Protein AF-U9TYH0-F1 (afdb_monomer_lite)

pLDDT: mean 70.01, std 21.72, range [24.97, 96.56]

Foldseek 3Di:
DAAEAQAADDDDDPVCCVVVVCVVVCCVVPPLVPPDFWKWFKAQQLDRQWGWFDPAQFGFIWTARPCVDLRRIWGWHWPDDDPNWTWIWTARRVHRFTWDFPDLDAQTTIGTHNDTGTHTHDDPPDQAHWAFFQDPPDGGDHGGGTGTHGDDPDSRRHIDIGTDDD

InterPro domains:
  IPR035992 Ricin B-like lectins [SSF50370] (39-164)

Radius of gyration: 15.06 Å; chains: 1; bounding box: 36×36×32 Å

Structure (mmCIF, N/CA/C/O backbone):
data_AF-U9TYH0-F1
#
_entry.id   AF-U9TYH0-F1
#
loop_
_atom_site.group_PDB
_atom_site.id
_atom_site.type_symbol
_atom_site.label_atom_id
_atom_site.label_alt_id
_atom_site.label_comp_id
_atom_site.label_asym_id
_atom_site.label_entity_id
_atom_site.label_seq_id
_atom_site.pdbx_PDB_ins_code
_atom_site.Cartn_x
_atom_site.Cartn_y
_atom_site.Cartn_z
_atom_site.occupancy
_atom_site.B_iso_or_equiv
_atom_site.auth_seq_id
_atom_site.auth_comp_id
_atom_site.auth_asym_id
_atom_site.auth_atom_id
_atom_site.pdbx_PDB_model_num
ATOM 1 N N . MET A 1 1 ? 2.658 16.986 15.465 1.00 26.69 1 MET A N 1
ATOM 2 C CA . MET A 1 1 ? 2.371 15.554 15.216 1.00 26.69 1 MET A CA 1
ATOM 3 C C . MET A 1 1 ? 2.244 15.378 13.702 1.00 26.69 1 MET A C 1
ATOM 5 O O . MET A 1 1 ? 1.434 16.084 13.116 1.00 26.69 1 MET A O 1
ATOM 9 N N . ARG A 1 2 ? 3.111 14.591 13.047 1.00 29.25 2 ARG A N 1
ATOM 10 C CA . ARG A 1 2 ? 3.172 14.491 11.572 1.00 29.25 2 ARG A CA 1
ATOM 11 C C . ARG A 1 2 ? 2.190 13.407 11.080 1.00 29.25 2 ARG A C 1
ATOM 13 O O . ARG A 1 2 ? 2.160 12.324 11.653 1.00 29.25 2 ARG A O 1
ATOM 20 N N . GLN A 1 3 ? 1.347 13.734 10.097 1.00 30.72 3 GLN A N 1
ATOM 21 C CA . GLN A 1 3 ? 0.357 12.843 9.464 1.00 30.72 3 GLN A CA 1
ATOM 22 C C . GLN A 1 3 ? 0.858 12.448 8.064 1.00 30.72 3 GLN A C 1
ATOM 24 O O . GLN A 1 3 ? 1.488 13.273 7.408 1.00 30.72 3 GLN A O 1
ATOM 29 N N . VAL A 1 4 ? 0.567 11.222 7.613 1.00 34.31 4 VAL A N 1
ATOM 30 C CA . VAL A 1 4 ? 0.768 10.790 6.217 1.00 34.31 4 VAL A CA 1
ATOM 31 C C . VAL A 1 4 ? -0.601 10.692 5.558 1.00 34.31 4 VAL A C 1
ATOM 33 O O . VAL A 1 4 ? -1.524 10.076 6.099 1.00 34.31 4 VAL A O 1
ATOM 36 N N . CYS A 1 5 ? -0.745 11.332 4.404 1.00 39.41 5 CYS A N 1
ATOM 37 C CA . CYS A 1 5 ? -1.976 11.314 3.629 1.00 39.41 5 CYS A CA 1
ATOM 38 C C . CYS A 1 5 ? -1.876 10.194 2.596 1.00 39.41 5 CYS A C 1
ATOM 40 O O . CYS A 1 5 ? -0.911 10.158 1.845 1.00 39.41 5 CYS A O 1
ATOM 42 N N . LEU A 1 6 ? -2.871 9.307 2.532 1.00 41.25 6 LEU A N 1
ATOM 43 C CA . LEU A 1 6 ? -3.063 8.449 1.365 1.00 41.25 6 LEU A CA 1
ATOM 44 C C . LEU A 1 6 ? -4.128 9.116 0.499 1.00 41.25 6 LEU A C 1
ATOM 46 O O . LEU A 1 6 ? -5.320 9.064 0.823 1.00 41.25 6 LEU A O 1
ATOM 50 N N . ARG A 1 7 ? -3.721 9.778 -0.589 1.00 44.31 7 ARG A N 1
ATOM 51 C CA . ARG A 1 7 ? -4.707 10.325 -1.526 1.00 44.31 7 ARG A CA 1
ATOM 52 C C . ARG A 1 7 ? -5.187 9.204 -2.444 1.00 44.31 7 ARG A C 1
ATOM 54 O O . ARG A 1 7 ? -4.489 8.791 -3.366 1.00 44.31 7 ARG A O 1
ATOM 61 N N . TYR A 1 8 ? -6.415 8.746 -2.227 1.00 39.50 8 TYR A N 1
ATOM 62 C CA . TYR A 1 8 ? -7.141 8.000 -3.245 1.00 39.50 8 TYR A CA 1
ATOM 63 C C . TYR A 1 8 ? -7.938 8.977 -4.104 1.00 39.50 8 TYR A C 1
ATOM 65 O O . TYR A 1 8 ? -8.508 9.955 -3.614 1.00 39.50 8 TYR A O 1
ATOM 73 N N . CYS A 1 9 ? -7.955 8.754 -5.412 1.00 29.09 9 CYS A N 1
ATOM 74 C CA . CYS A 1 9 ? -8.689 9.615 -6.325 1.00 29.09 9 CYS A CA 1
ATOM 75 C C . CYS A 1 9 ? -9.874 8.830 -6.898 1.00 29.09 9 CYS A C 1
ATOM 77 O O . CYS A 1 9 ? -9.702 7.862 -7.629 1.00 29.09 9 CYS A O 1
ATOM 79 N N . ILE A 1 10 ? -11.100 9.258 -6.606 1.00 28.36 10 ILE A N 1
ATOM 80 C CA . ILE A 1 10 ? -12.301 8.758 -7.288 1.00 28.36 10 ILE A CA 1
ATOM 81 C C . ILE A 1 10 ? -12.359 9.467 -8.653 1.00 28.36 10 ILE A C 1
ATOM 83 O O . ILE A 1 10 ? -12.281 10.694 -8.727 1.00 28.36 10 ILE A O 1
ATOM 87 N N . SER A 1 11 ? -12.357 8.700 -9.748 1.00 27.00 11 SER A N 1
ATOM 88 C CA . SER A 1 11 ? -12.278 9.223 -11.123 1.00 27.00 11 SER A CA 1
ATOM 89 C C . SER A 1 11 ? -13.458 10.150 -11.465 1.00 27.00 11 SER A C 1
ATOM 91 O O . SER A 1 11 ? -14.603 9.888 -11.101 1.00 27.00 11 SER A O 1
ATOM 93 N N . ARG A 1 12 ? -13.177 11.265 -12.153 1.00 29.97 12 ARG A N 1
ATOM 94 C CA . ARG A 1 12 ? -14.117 12.370 -12.398 1.00 29.97 12 ARG A CA 1
ATOM 95 C C . ARG A 1 12 ? -15.079 12.066 -13.554 1.00 29.97 12 ARG A C 1
ATOM 97 O O . ARG A 1 12 ? -14.703 12.145 -14.714 1.00 29.97 12 ARG A O 1
ATOM 104 N N . SER A 1 13 ? -16.360 11.884 -13.242 1.00 26.34 13 SER A N 1
ATOM 105 C CA . SER A 1 13 ? -17.470 12.357 -14.086 1.00 26.34 13 SER A CA 1
ATOM 106 C C . SER A 1 13 ? -18.635 12.786 -13.185 1.00 26.34 13 SER A C 1
ATOM 108 O O . SER A 1 13 ? -19.000 12.094 -12.235 1.00 26.34 13 SER A O 1
ATOM 110 N N . ARG A 1 14 ? -19.183 13.983 -13.431 1.00 29.11 14 ARG A N 1
ATOM 111 C CA . ARG A 1 14 ? -20.074 14.731 -12.512 1.00 29.11 14 ARG A CA 1
ATOM 112 C C . ARG A 1 14 ? -21.364 13.980 -12.128 1.00 29.11 14 ARG A C 1
ATOM 114 O O . ARG A 1 14 ? -21.929 14.275 -11.084 1.00 29.11 14 ARG A O 1
ATOM 121 N N . ILE A 1 15 ? -21.774 12.991 -12.928 1.00 24.97 15 ILE A N 1
ATOM 122 C CA . ILE A 1 15 ? -22.983 12.169 -12.735 1.00 24.97 15 ILE A CA 1
ATOM 123 C C . ILE A 1 15 ? -22.678 10.850 -11.991 1.00 24.97 15 ILE A C 1
ATOM 125 O O . ILE A 1 15 ? -23.503 10.385 -11.211 1.00 24.97 15 ILE A O 1
ATOM 129 N N . ARG A 1 16 ? -21.461 10.290 -12.111 1.00 26.55 16 ARG A N 1
ATOM 130 C CA . ARG A 1 16 ? -21.028 9.107 -11.329 1.00 26.55 16 ARG A CA 1
ATOM 131 C C . ARG A 1 16 ? -20.600 9.435 -9.894 1.00 26.55 16 ARG A C 1
ATOM 133 O O . ARG A 1 16 ? -20.446 8.521 -9.088 1.00 26.55 16 ARG A O 1
ATOM 140 N N . ARG A 1 17 ? -20.478 10.729 -9.565 1.00 30.03 17 ARG A N 1
ATOM 141 C CA . ARG A 1 17 ? -20.178 11.252 -8.220 1.00 30.03 17 ARG A CA 1
ATOM 142 C C . ARG A 1 17 ? -21.133 10.679 -7.166 1.00 30.03 17 ARG A C 1
ATOM 144 O O . ARG A 1 17 ? -20.688 10.175 -6.154 1.00 30.03 17 ARG A O 1
ATOM 151 N N . ILE A 1 18 ? -22.438 10.649 -7.447 1.00 28.88 18 ILE A N 1
ATOM 152 C CA . ILE A 1 18 ? -23.453 10.227 -6.467 1.00 28.88 18 ILE A CA 1
ATOM 153 C C . ILE A 1 18 ? -23.450 8.709 -6.243 1.00 28.88 18 ILE A C 1
ATOM 155 O O . ILE A 1 18 ? -23.710 8.269 -5.131 1.00 28.88 18 ILE A O 1
ATOM 159 N N . LEU A 1 19 ? -23.143 7.900 -7.258 1.00 26.17 19 LEU A N 1
ATOM 160 C CA . LEU A 1 19 ? -23.202 6.437 -7.154 1.00 26.17 19 LEU A CA 1
ATOM 161 C C . LEU A 1 19 ? -21.919 5.835 -6.562 1.00 26.17 19 LEU A C 1
ATOM 163 O O . LEU A 1 19 ? -22.020 4.973 -5.697 1.00 26.17 19 LEU A O 1
ATOM 167 N N . GLN A 1 20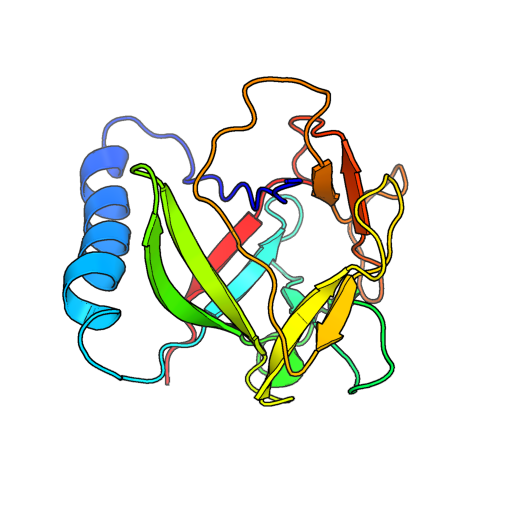 ? -20.727 6.317 -6.935 1.00 33.16 20 GLN A N 1
ATOM 168 C CA . GLN A 1 20 ? -19.464 5.827 -6.355 1.00 33.16 20 GLN A CA 1
ATOM 169 C C . GLN A 1 20 ? -19.159 6.419 -4.974 1.00 33.16 20 GLN A C 1
ATOM 171 O O . GLN A 1 20 ? -18.662 5.684 -4.120 1.00 33.16 20 GLN A O 1
ATOM 176 N N . ASP A 1 21 ? -19.525 7.684 -4.707 1.00 33.62 21 ASP A N 1
ATOM 177 C CA . ASP A 1 21 ? -19.479 8.210 -3.336 1.00 33.62 21 ASP A CA 1
ATOM 178 C C . ASP A 1 21 ? -20.452 7.442 -2.446 1.00 33.62 21 ASP A C 1
ATOM 180 O O . ASP A 1 21 ? -20.109 7.191 -1.301 1.00 33.62 21 ASP A O 1
ATOM 184 N N . ARG A 1 22 ? -21.615 7.001 -2.955 1.00 31.83 22 ARG A N 1
ATOM 185 C CA . ARG A 1 22 ? -22.538 6.146 -2.196 1.00 31.83 22 ARG A CA 1
ATOM 186 C C . ARG A 1 22 ? -22.017 4.734 -2.012 1.00 31.83 22 ARG A C 1
ATOM 188 O O . ARG A 1 22 ? -22.187 4.246 -0.917 1.00 31.83 22 ARG A O 1
ATOM 195 N N . VAL A 1 23 ? -21.363 4.092 -2.981 1.00 38.38 23 VAL A N 1
ATOM 196 C CA . VAL A 1 23 ? -20.786 2.748 -2.772 1.00 38.38 23 VAL A CA 1
ATOM 197 C C . VAL A 1 23 ? -19.632 2.797 -1.770 1.00 38.38 23 VAL A C 1
ATOM 199 O O . VAL A 1 23 ? -19.627 1.999 -0.843 1.00 38.38 23 VAL A O 1
ATOM 202 N N . PHE A 1 24 ? -18.716 3.771 -1.858 1.00 43.16 24 PHE A N 1
ATOM 203 C CA . PHE A 1 24 ? -17.666 3.919 -0.843 1.00 43.16 24 PHE A CA 1
ATOM 204 C C . PHE A 1 24 ? -18.248 4.373 0.504 1.00 43.16 24 PHE A C 1
ATOM 206 O O . PHE A 1 24 ? -17.880 3.786 1.507 1.00 43.16 24 PHE A O 1
ATOM 213 N N . LEU A 1 25 ? -19.206 5.317 0.571 1.00 42.41 25 LEU A N 1
ATOM 214 C CA . LEU A 1 25 ? -19.915 5.641 1.827 1.00 42.41 25 LEU A CA 1
ATOM 215 C C . LEU A 1 25 ? -20.759 4.479 2.357 1.00 42.41 25 LEU A C 1
ATOM 217 O O . LEU A 1 25 ? -21.009 4.459 3.552 1.00 42.41 25 LEU A O 1
ATOM 221 N N . PHE A 1 26 ? -21.253 3.575 1.516 1.00 38.25 26 PHE A N 1
ATOM 222 C CA . PHE A 1 26 ? -22.086 2.434 1.904 1.00 38.25 26 PHE A CA 1
ATOM 223 C C . PHE A 1 26 ? -21.207 1.294 2.413 1.00 38.25 26 PHE A C 1
ATOM 225 O O . PHE A 1 26 ? -21.472 0.761 3.480 1.00 38.25 26 PHE A O 1
ATOM 232 N N . VAL A 1 27 ? -20.081 1.013 1.754 1.00 47.59 27 VAL A N 1
ATOM 233 C CA . VAL A 1 27 ? -19.019 0.155 2.300 1.00 47.59 27 VAL A CA 1
ATOM 234 C C . VAL A 1 27 ? -18.473 0.759 3.607 1.00 47.59 27 VAL A C 1
ATOM 236 O O . VAL A 1 27 ? -18.323 0.057 4.602 1.00 47.59 27 VAL A O 1
ATOM 239 N N . TYR A 1 28 ? -18.279 2.080 3.666 1.00 48.62 28 TYR A N 1
ATOM 240 C CA . TYR A 1 28 ? -17.760 2.796 4.837 1.00 48.62 28 TYR A CA 1
ATOM 241 C C . TYR A 1 28 ? -18.759 2.899 6.005 1.00 48.62 28 TYR A C 1
ATOM 243 O O . TYR A 1 28 ? -18.368 2.740 7.155 1.00 48.62 28 TYR A O 1
ATOM 251 N N . ASN A 1 29 ? -20.049 3.158 5.758 1.00 43.81 29 ASN A N 1
ATOM 252 C CA . ASN A 1 29 ? -21.058 3.297 6.820 1.00 43.81 29 ASN A CA 1
ATOM 253 C C . ASN A 1 29 ? -21.710 1.976 7.216 1.00 43.81 29 ASN A C 1
ATOM 255 O O . ASN A 1 29 ? -22.078 1.829 8.381 1.00 43.81 29 ASN A O 1
ATOM 259 N N . THR A 1 30 ? -21.887 1.053 6.271 1.00 41.84 30 THR A N 1
ATOM 260 C CA . THR A 1 30 ? -22.582 -0.214 6.510 1.00 41.84 30 THR A CA 1
ATOM 261 C C . THR A 1 30 ? -21.588 -1.325 6.821 1.00 41.84 30 THR A C 1
ATOM 263 O O . THR A 1 30 ? -21.849 -2.106 7.727 1.00 41.84 30 THR A O 1
ATOM 266 N N . ILE A 1 31 ? -20.429 -1.371 6.149 1.00 47.47 31 ILE A N 1
ATOM 267 C CA . ILE A 1 31 ? -19.521 -2.518 6.266 1.00 47.47 31 ILE A CA 1
ATOM 268 C C . ILE A 1 31 ? -18.350 -2.280 7.220 1.00 47.47 31 ILE A C 1
ATOM 270 O O . ILE A 1 31 ? -18.097 -3.149 8.029 1.00 47.47 31 ILE A O 1
ATOM 274 N N . LEU A 1 32 ? -17.712 -1.107 7.292 1.00 49.66 32 LEU A N 1
ATOM 275 C CA . LEU A 1 32 ? -16.664 -0.885 8.319 1.00 49.66 32 LEU A CA 1
ATOM 276 C C . LEU A 1 32 ? -17.190 -0.927 9.770 1.00 49.66 32 LEU A C 1
ATOM 278 O O . LEU A 1 32 ? -16.403 -1.028 10.710 1.00 49.66 32 LEU A O 1
ATOM 282 N N . LYS A 1 33 ? -18.514 -0.848 9.966 1.00 45.94 33 LYS A N 1
ATOM 283 C CA . LYS A 1 33 ? -19.176 -1.057 11.266 1.00 45.94 33 LYS A CA 1
ATOM 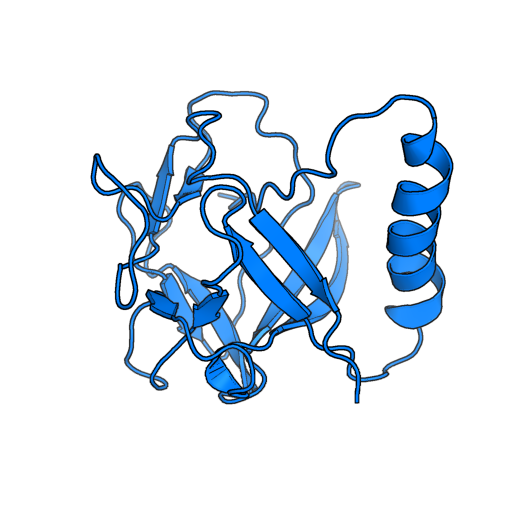284 C C . LYS A 1 33 ? -19.527 -2.521 11.543 1.00 45.94 33 LYS A C 1
ATOM 286 O O . LYS A 1 33 ? -19.707 -2.886 12.702 1.00 45.94 33 LYS A O 1
ATOM 291 N N . MET A 1 34 ? -19.644 -3.345 10.506 1.00 41.47 34 MET A N 1
ATOM 292 C CA . MET A 1 34 ? -19.857 -4.783 10.619 1.00 41.47 34 MET A CA 1
ATOM 293 C C . MET A 1 34 ? -18.482 -5.422 10.502 1.00 41.47 34 MET A C 1
ATOM 295 O O . MET A 1 34 ? -17.885 -5.361 9.447 1.00 41.47 34 MET A O 1
ATOM 299 N N . ASN A 1 35 ? -17.950 -5.976 11.584 1.00 52.16 35 ASN A N 1
ATOM 300 C CA . ASN A 1 35 ? -16.590 -6.517 11.712 1.00 52.16 35 ASN A CA 1
ATOM 301 C C . ASN A 1 35 ? -16.319 -7.715 10.752 1.00 52.16 35 ASN A C 1
ATOM 303 O O . ASN A 1 35 ? -16.134 -8.847 11.188 1.00 52.16 35 ASN A O 1
ATOM 307 N N . VAL A 1 36 ? -16.390 -7.481 9.442 1.00 58.84 36 VAL A N 1
ATOM 308 C CA . VAL A 1 36 ? -16.337 -8.434 8.335 1.00 58.84 36 VAL A CA 1
ATOM 309 C C . VAL A 1 36 ? -15.075 -8.105 7.552 1.00 58.84 36 VAL A C 1
ATOM 311 O O . VAL A 1 36 ? -14.904 -6.966 7.117 1.00 58.84 36 VAL A O 1
ATOM 314 N N . GLY A 1 37 ? -14.197 -9.094 7.386 1.00 67.62 37 GLY A N 1
ATOM 315 C CA . GLY A 1 37 ? -12.936 -8.932 6.664 1.00 67.62 37 GLY A CA 1
ATOM 316 C C . GLY A 1 37 ? -13.184 -8.636 5.188 1.00 67.62 37 GLY A C 1
ATOM 317 O O . GLY A 1 37 ? -13.344 -9.556 4.389 1.00 67.62 37 GLY A O 1
ATOM 318 N N . ILE A 1 38 ? -13.243 -7.351 4.833 1.00 78.44 38 ILE A N 1
ATOM 319 C CA . ILE A 1 38 ? -13.230 -6.891 3.446 1.00 78.44 38 ILE A CA 1
ATOM 320 C C . ILE A 1 38 ? -11.801 -6.547 3.062 1.00 78.44 38 ILE A C 1
ATOM 322 O O . ILE A 1 38 ? -11.158 -5.709 3.697 1.00 78.44 38 ILE A O 1
ATOM 326 N N . TYR A 1 39 ? -11.356 -7.149 1.965 1.00 85.88 39 TYR A N 1
ATOM 327 C CA . TYR A 1 39 ? -10.027 -6.951 1.421 1.00 85.88 39 TYR A CA 1
ATOM 328 C C . TYR A 1 39 ? -10.072 -6.175 0.108 1.00 85.88 39 TYR A C 1
ATOM 330 O O . TYR A 1 39 ? -10.997 -6.300 -0.697 1.00 85.88 39 TYR A O 1
ATOM 338 N N . PHE A 1 40 ? -9.039 -5.368 -0.101 1.00 87.25 40 PHE A N 1
ATOM 339 C CA . PHE A 1 40 ? -8.849 -4.576 -1.304 1.00 87.25 40 PHE A CA 1
ATOM 340 C C . PHE A 1 40 ? -7.441 -4.769 -1.853 1.00 87.25 40 PHE A C 1
ATOM 342 O O . PH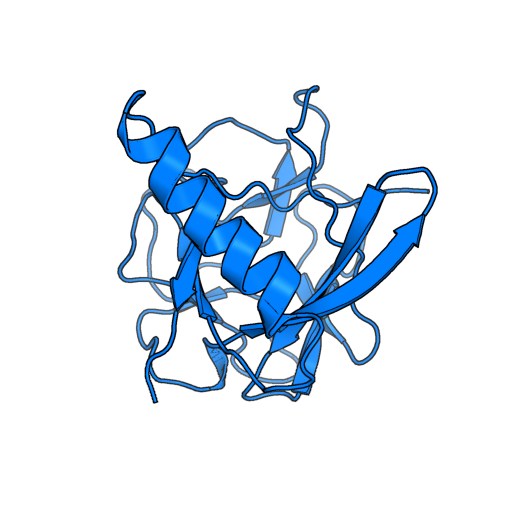E A 1 40 ? -6.477 -4.815 -1.089 1.00 87.25 40 PHE A O 1
ATOM 349 N N . ASN A 1 41 ? -7.293 -4.750 -3.172 1.00 88.31 41 ASN A N 1
ATOM 350 C CA . ASN A 1 41 ? -6.026 -4.365 -3.779 1.00 88.31 41 ASN A CA 1
ATOM 351 C C . ASN A 1 41 ? -5.940 -2.837 -3.824 1.00 88.31 41 ASN A C 1
ATOM 353 O O . ASN A 1 41 ? -6.910 -2.153 -4.168 1.00 88.31 41 ASN A O 1
ATOM 357 N N . ILE A 1 42 ? -4.772 -2.292 -3.490 1.00 89.56 42 ILE A N 1
ATOM 358 C CA . ILE A 1 42 ? -4.508 -0.854 -3.575 1.00 89.56 42 ILE A CA 1
ATOM 359 C C . ILE A 1 42 ? -3.581 -0.640 -4.763 1.00 89.56 42 ILE A C 1
ATOM 361 O O . ILE A 1 42 ? -2.403 -0.979 -4.704 1.00 89.56 42 ILE A O 1
ATOM 365 N N . VAL A 1 43 ? -4.123 -0.094 -5.848 1.00 87.62 43 VAL A N 1
ATOM 366 C CA . VAL A 1 43 ? -3.443 -0.013 -7.146 1.00 87.62 43 VAL A CA 1
ATOM 367 C C . VAL A 1 43 ? -3.121 1.438 -7.510 1.00 87.62 43 VAL A C 1
ATOM 369 O O . VAL A 1 43 ? -3.918 2.335 -7.196 1.00 87.62 43 VAL A O 1
ATOM 372 N N . PRO A 1 44 ? -1.982 1.721 -8.162 1.00 86.62 44 PRO A N 1
ATOM 373 C CA . PRO A 1 44 ? -1.690 3.058 -8.648 1.00 86.62 44 PRO A CA 1
ATOM 374 C C . PRO A 1 44 ? -2.549 3.361 -9.879 1.00 86.62 44 PRO A C 1
ATOM 376 O O . PRO A 1 44 ? -2.734 2.523 -10.760 1.00 86.62 44 PRO A O 1
ATOM 379 N N . LYS A 1 45 ? -3.053 4.591 -9.994 1.00 81.75 45 LYS A N 1
ATOM 380 C CA . LYS A 1 45 ? -3.882 4.988 -11.144 1.00 81.75 45 LYS A CA 1
ATOM 381 C C . LYS A 1 45 ? -3.157 4.939 -12.484 1.00 81.75 45 LYS A C 1
ATOM 383 O O . LYS A 1 45 ? -3.819 4.804 -13.507 1.00 81.75 45 LYS A O 1
ATOM 388 N N . GLY A 1 46 ? -1.836 5.109 -12.479 1.00 81.25 46 GLY A N 1
ATOM 389 C CA . GLY A 1 46 ? -1.020 5.055 -13.692 1.00 81.25 46 GLY A CA 1
ATOM 390 C C . GLY A 1 46 ? -0.847 3.644 -14.258 1.00 81.25 46 GLY A C 1
ATOM 391 O O . GLY A 1 46 ? -0.537 3.512 -15.436 1.00 81.25 46 GLY A O 1
ATOM 392 N N . ASN A 1 47 ? -1.045 2.600 -13.447 1.00 86.88 47 ASN A N 1
ATOM 393 C CA . ASN A 1 47 ? -0.921 1.211 -13.877 1.00 86.88 47 ASN A CA 1
ATOM 394 C C . ASN A 1 47 ? -1.734 0.307 -12.946 1.00 86.88 47 ASN A C 1
ATOM 396 O O . ASN A 1 47 ? -1.242 -0.174 -11.925 1.00 86.88 47 ASN A O 1
ATOM 400 N N . ASP A 1 48 ? -2.989 0.067 -13.312 1.00 86.69 48 ASP A N 1
ATOM 401 C CA . ASP A 1 48 ? -3.893 -0.724 -12.491 1.00 86.69 48 ASP A CA 1
ATOM 402 C C . ASP A 1 48 ? -3.541 -2.210 -12.464 1.00 86.69 48 ASP A C 1
ATOM 404 O O . ASP A 1 48 ? -4.163 -2.917 -11.692 1.00 86.69 48 ASP A O 1
ATOM 408 N N . LYS A 1 49 ? -2.566 -2.707 -13.237 1.00 90.75 49 LYS A N 1
ATOM 409 C CA . LYS A 1 49 ? -2.110 -4.108 -13.182 1.00 90.75 49 LYS A CA 1
ATOM 410 C C . LYS A 1 49 ? -1.207 -4.396 -11.983 1.00 90.75 49 LYS A C 1
ATOM 412 O O . LYS A 1 49 ? -0.981 -5.559 -11.675 1.00 90.75 49 LYS A O 1
ATOM 417 N N . LEU A 1 50 ? -0.716 -3.359 -11.310 1.00 93.12 50 LEU A N 1
ATOM 418 C CA . LEU A 1 50 ? 0.145 -3.462 -10.135 1.00 93.12 50 LEU A CA 1
ATOM 419 C C . LEU A 1 50 ? -0.649 -3.161 -8.858 1.00 93.12 50 LEU A C 1
ATOM 421 O O . LEU A 1 50 ? -1.601 -2.388 -8.884 1.00 93.12 50 LEU A O 1
ATOM 425 N N . SER A 1 51 ? -0.246 -3.737 -7.730 1.00 93.56 51 SER A N 1
ATOM 426 C CA . SER A 1 51 ? -0.811 -3.473 -6.402 1.00 93.56 51 SER A CA 1
ATOM 427 C C . SER A 1 51 ? 0.294 -3.264 -5.375 1.00 93.56 51 SER A C 1
ATOM 429 O O . SER A 1 51 ? 1.403 -3.771 -5.535 1.00 93.56 51 SER A O 1
ATOM 431 N N . LEU A 1 52 ? -0.020 -2.536 -4.305 1.00 94.56 52 LEU A N 1
ATOM 432 C CA . LEU A 1 52 ? 0.815 -2.468 -3.112 1.00 94.56 52 LEU A CA 1
ATOM 433 C C . LEU A 1 52 ? 1.003 -3.860 -2.507 1.00 94.56 52 LEU A C 1
ATOM 435 O O . LEU A 1 52 ? 0.022 -4.582 -2.309 1.00 94.56 52 LEU A O 1
ATOM 439 N N . TYR A 1 53 ? 2.248 -4.195 -2.180 1.00 95.88 53 TYR A N 1
ATOM 440 C CA . TYR A 1 53 ? 2.655 -5.537 -1.789 1.00 95.88 53 TYR A CA 1
ATOM 441 C C . TYR A 1 53 ? 3.834 -5.522 -0.810 1.00 95.88 53 TYR A C 1
ATOM 443 O O . TYR A 1 53 ? 4.772 -4.735 -0.965 1.00 95.88 53 TYR A O 1
ATOM 451 N N . PHE A 1 54 ? 3.800 -6.429 0.166 1.00 96.56 54 PHE A N 1
ATOM 452 C CA . PHE A 1 54 ? 4.958 -6.782 0.988 1.00 96.56 54 PHE A CA 1
ATOM 453 C C . PHE A 1 54 ? 5.366 -8.226 0.721 1.00 96.56 54 PHE A C 1
ATOM 455 O O . PHE A 1 54 ? 4.546 -9.127 0.835 1.00 96.56 54 PHE A O 1
ATOM 462 N N . GLU A 1 55 ? 6.645 -8.463 0.445 1.00 95.19 55 GLU A N 1
ATOM 463 C CA . GLU A 1 55 ? 7.160 -9.823 0.237 1.00 95.19 55 GLU A CA 1
ATOM 464 C C . GLU A 1 55 ? 7.155 -10.623 1.543 1.00 95.19 55 GLU A C 1
ATOM 466 O O . GLU A 1 55 ? 6.776 -11.789 1.590 1.00 95.19 55 GLU A O 1
ATOM 471 N N . ASN A 1 56 ? 7.597 -9.984 2.626 1.00 94.69 56 ASN A N 1
ATOM 472 C CA . ASN A 1 56 ? 7.667 -10.560 3.963 1.00 94.69 56 ASN A CA 1
ATOM 473 C C . ASN A 1 56 ? 7.788 -9.455 5.030 1.00 94.69 56 ASN A C 1
ATOM 475 O O . ASN A 1 56 ? 7.908 -8.269 4.714 1.00 94.69 56 ASN A O 1
ATOM 479 N N . LYS A 1 57 ? 7.822 -9.849 6.309 1.00 94.00 57 LYS A N 1
ATOM 480 C CA . LYS A 1 57 ? 7.907 -8.936 7.465 1.00 94.00 57 LYS A CA 1
ATOM 481 C C . LYS A 1 57 ? 9.137 -8.011 7.502 1.00 94.00 57 LYS A C 1
ATOM 483 O O . LYS A 1 57 ? 9.105 -7.014 8.210 1.00 94.00 57 LYS A O 1
ATOM 488 N N . ASN A 1 58 ? 10.199 -8.332 6.759 1.00 92.62 58 ASN A N 1
ATOM 489 C CA . ASN A 1 58 ? 11.440 -7.552 6.700 1.00 92.62 58 ASN A CA 1
ATOM 490 C C . ASN A 1 58 ? 11.582 -6.771 5.379 1.00 92.62 58 ASN A C 1
ATOM 492 O O . ASN A 1 58 ? 12.641 -6.212 5.106 1.00 92.62 58 ASN A O 1
ATOM 496 N N . SER A 1 59 ? 10.555 -6.789 4.524 1.00 92.88 59 SER A N 1
ATOM 497 C CA . SER A 1 59 ? 10.591 -6.152 3.205 1.00 92.88 59 SER A CA 1
ATOM 498 C C . SER A 1 59 ? 10.090 -4.709 3.237 1.00 92.88 59 SER A C 1
ATOM 500 O O . SER A 1 59 ? 9.298 -4.327 4.097 1.00 92.88 59 SER A O 1
ATOM 502 N N . THR A 1 60 ? 10.532 -3.911 2.266 1.00 94.19 60 THR A N 1
ATOM 503 C CA . THR A 1 60 ? 9.920 -2.617 1.957 1.00 94.19 60 THR A CA 1
ATOM 504 C C . THR A 1 60 ? 8.672 -2.801 1.097 1.00 94.19 60 THR A C 1
ATOM 506 O O . THR A 1 60 ? 8.511 -3.815 0.416 1.00 94.19 60 THR A O 1
ATOM 509 N N . LEU A 1 61 ? 7.779 -1.812 1.126 1.00 94.25 61 LEU A N 1
ATOM 510 C CA . LEU A 1 61 ? 6.567 -1.801 0.314 1.00 94.25 61 LEU A CA 1
ATOM 511 C C . LEU A 1 61 ? 6.926 -1.633 -1.159 1.00 94.25 61 LEU A C 1
ATOM 513 O O . LEU A 1 61 ? 7.678 -0.725 -1.520 1.00 94.25 61 LEU A O 1
ATOM 517 N N . LYS A 1 62 ? 6.341 -2.477 -2.005 1.00 94.94 62 LYS A N 1
ATOM 518 C CA . LYS A 1 62 ? 6.595 -2.489 -3.443 1.00 94.94 62 LYS A CA 1
ATOM 519 C C . LYS A 1 62 ? 5.309 -2.526 -4.251 1.00 94.94 62 LYS A C 1
ATOM 521 O O . LYS A 1 62 ? 4.234 -2.817 -3.725 1.00 94.94 62 LYS A O 1
ATOM 526 N N . LEU A 1 63 ? 5.436 -2.238 -5.541 1.00 94.44 63 LEU A N 1
ATOM 527 C CA . LEU A 1 63 ? 4.451 -2.606 -6.547 1.00 94.44 63 LEU A CA 1
ATOM 528 C C . LEU A 1 63 ? 4.659 -4.059 -6.968 1.00 94.44 63 LEU A C 1
ATOM 530 O O . LEU A 1 63 ? 5.788 -4.480 -7.207 1.00 94.44 63 LEU A O 1
ATOM 534 N N . HIS A 1 64 ? 3.567 -4.808 -7.084 1.00 95.62 64 HIS A N 1
ATOM 535 C CA . HIS A 1 64 ? 3.596 -6.195 -7.529 1.00 95.62 64 HIS A CA 1
ATOM 536 C C . HIS A 1 64 ? 2.411 -6.520 -8.444 1.00 95.62 64 HIS A C 1
ATOM 538 O O . HIS A 1 64 ? 1.304 -6.019 -8.248 1.00 95.62 64 HIS A O 1
ATOM 544 N N . SER A 1 65 ? 2.640 -7.358 -9.447 1.00 94.56 65 SER A N 1
ATOM 545 C CA . SER A 1 65 ? 1.678 -7.731 -10.491 1.00 94.56 65 SER A CA 1
ATOM 546 C C . SER A 1 65 ? 0.706 -8.837 -10.070 1.00 94.56 65 SER A C 1
ATOM 548 O O . SER A 1 65 ? -0.436 -8.868 -10.527 1.00 94.56 65 SER A O 1
ATOM 550 N N . ASN A 1 66 ? 1.120 -9.728 -9.165 1.00 91.19 66 ASN A N 1
ATOM 551 C CA . ASN A 1 66 ? 0.242 -10.758 -8.607 1.00 91.19 66 ASN A CA 1
ATOM 552 C C . ASN A 1 66 ? -0.678 -10.174 -7.521 1.00 91.19 66 ASN A C 1
ATOM 554 O O . ASN A 1 66 ? -0.288 -10.084 -6.355 1.00 91.19 66 ASN A O 1
ATOM 558 N N . LYS A 1 67 ? -1.893 -9.787 -7.913 1.00 86.19 67 LYS A N 1
ATOM 559 C CA . LYS A 1 67 ? -2.912 -9.211 -7.021 1.00 86.19 67 LYS A CA 1
ATOM 560 C C . LYS A 1 67 ? -3.694 -10.234 -6.200 1.00 86.19 67 LYS A C 1
ATOM 562 O O . LYS A 1 67 ? -4.257 -9.873 -5.166 1.00 86.19 67 LYS A O 1
ATOM 567 N N . ASP A 1 68 ? -3.719 -11.481 -6.655 1.00 88.62 68 ASP A N 1
ATOM 568 C CA . ASP A 1 68 ? -4.455 -12.561 -5.994 1.00 88.62 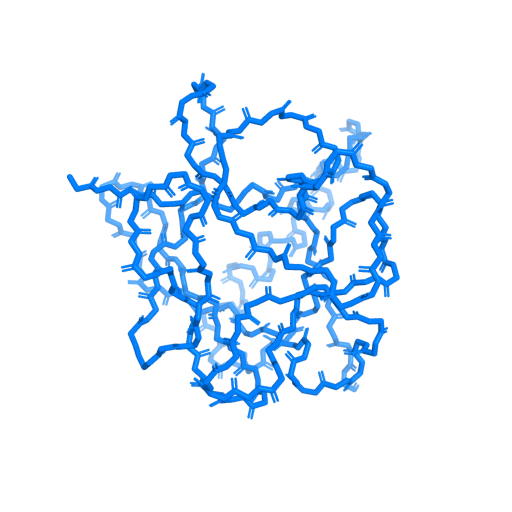68 ASP A CA 1
ATOM 569 C C . ASP A 1 68 ? -3.707 -13.073 -4.757 1.00 88.62 68 ASP A C 1
ATOM 571 O O . ASP A 1 68 ? -4.284 -13.740 -3.904 1.00 88.62 68 ASP A O 1
ATOM 575 N N . SER A 1 69 ? -2.427 -12.717 -4.624 1.00 93.62 69 SER A N 1
ATOM 576 C CA . SER A 1 69 ? -1.648 -12.969 -3.418 1.00 93.62 69 SER A CA 1
ATOM 577 C C . SER A 1 69 ? -2.219 -12.219 -2.216 1.00 93.62 69 SER A C 1
ATOM 579 O O . SER A 1 69 ? -2.431 -11.006 -2.272 1.00 93.62 69 SER A O 1
ATOM 581 N N . ASP A 1 70 ? -2.356 -12.907 -1.083 1.00 95.56 70 ASP A N 1
ATOM 582 C CA . ASP A 1 70 ? -2.740 -12.292 0.193 1.00 95.56 70 ASP A CA 1
ATOM 583 C C . ASP A 1 70 ? -1.788 -11.152 0.598 1.00 95.56 70 ASP A C 1
ATOM 585 O O . ASP A 1 70 ? -2.195 -10.169 1.215 1.00 95.56 70 ASP A O 1
ATOM 589 N N . ASN A 1 71 ? -0.524 -11.223 0.184 1.00 96.25 71 ASN A N 1
ATOM 590 C CA . ASN A 1 71 ? 0.464 -10.170 0.412 1.00 96.25 71 ASN A CA 1
ATOM 591 C C . ASN A 1 71 ? 0.175 -8.874 -0.378 1.00 96.25 71 ASN A C 1
ATOM 593 O O . ASN A 1 71 ? 0.735 -7.828 -0.046 1.00 96.25 71 ASN A O 1
ATOM 597 N N . ALA A 1 72 ? -0.691 -8.913 -1.397 1.00 94.94 72 ALA A N 1
ATOM 598 C CA . ALA A 1 72 ? -1.141 -7.755 -2.178 1.00 94.94 72 ALA A CA 1
ATOM 599 C C . ALA A 1 72 ? -2.507 -7.198 -1.726 1.00 94.94 72 ALA A C 1
ATOM 601 O O . ALA A 1 72 ? -3.006 -6.231 -2.317 1.00 94.94 72 ALA A O 1
ATOM 602 N N . GLN A 1 73 ? -3.130 -7.822 -0.722 1.00 93.31 73 GLN A N 1
ATOM 603 C CA . GLN A 1 73 ? -4.488 -7.534 -0.271 1.00 93.31 73 GLN A CA 1
ATOM 604 C C . GLN A 1 73 ? -4.482 -6.840 1.093 1.00 93.31 73 GLN A C 1
ATOM 606 O O . GLN A 1 73 ? -3.682 -7.152 1.976 1.00 93.31 73 GLN A O 1
ATOM 611 N N . TRP A 1 74 ? -5.393 -5.885 1.265 1.00 90.25 74 TRP A N 1
ATOM 612 C CA . TRP A 1 74 ? -5.400 -4.965 2.395 1.00 90.25 74 TRP A CA 1
ATOM 613 C C . TRP A 1 74 ? -6.793 -4.833 2.989 1.00 90.25 74 TRP A C 1
ATOM 615 O O . TRP A 1 74 ? -7.748 -4.504 2.289 1.00 90.25 74 TRP A O 1
ATOM 625 N N . GLU A 1 75 ? -6.894 -5.033 4.293 1.00 87.25 75 GLU A N 1
ATOM 626 C CA . GLU A 1 75 ? -8.066 -4.683 5.080 1.00 87.25 75 GLU A CA 1
ATOM 627 C C . GLU A 1 75 ? -7.968 -3.218 5.522 1.00 87.25 75 GLU A C 1
ATOM 629 O O . GLU A 1 75 ? -6.914 -2.743 5.959 1.00 87.25 75 GLU A O 1
ATOM 634 N N . VAL A 1 76 ? -9.081 -2.489 5.434 1.00 79.31 76 VAL A N 1
ATOM 635 C CA . VAL A 1 76 ? -9.196 -1.127 5.968 1.00 79.31 76 VAL A CA 1
ATOM 636 C C . VAL A 1 76 ? -9.886 -1.206 7.322 1.00 79.31 76 VAL A C 1
ATOM 638 O O . VAL A 1 76 ? -11.073 -1.503 7.385 1.00 79.31 76 VAL A O 1
ATOM 641 N N . LYS A 1 77 ? -9.183 -0.885 8.408 1.00 76.50 77 LYS A N 1
ATOM 642 C CA . LYS A 1 77 ? -9.765 -0.876 9.755 1.00 76.50 77 LYS A CA 1
ATOM 643 C C . LYS A 1 77 ? -9.917 0.548 10.274 1.00 76.50 77 LYS A C 1
ATOM 645 O O . LYS A 1 77 ? -8.950 1.307 10.328 1.00 76.50 77 LYS A O 1
ATOM 650 N N . TRP A 1 78 ? -11.134 0.917 10.668 1.00 74.25 78 TRP A N 1
ATOM 651 C CA . TRP A 1 78 ? -11.420 2.222 11.265 1.00 74.25 78 TRP A CA 1
ATOM 652 C C . TRP A 1 78 ? -11.047 2.230 12.751 1.00 74.25 78 TRP A C 1
ATOM 654 O O . TRP A 1 78 ? -11.383 1.315 13.498 1.00 74.25 78 TRP A O 1
ATOM 664 N N . LEU A 1 79 ? -10.338 3.273 13.176 1.00 72.19 79 LEU A N 1
ATOM 665 C CA . LEU A 1 79 ? -9.843 3.457 14.544 1.00 72.19 79 LEU A CA 1
ATOM 666 C C . LEU A 1 79 ? -10.587 4.577 15.292 1.00 72.19 79 LEU A C 1
ATOM 668 O O . LEU A 1 79 ? -10.130 5.023 16.344 1.00 72.19 79 LEU A O 1
ATOM 672 N N . GLY A 1 80 ? -11.697 5.070 14.741 1.00 66.12 80 GLY A N 1
ATOM 673 C CA . GLY A 1 80 ? -12.433 6.213 15.274 1.00 66.12 80 GLY A CA 1
ATOM 674 C C . GLY A 1 80 ? -12.120 7.528 14.556 1.00 66.12 80 GLY A C 1
ATOM 675 O O . GLY A 1 80 ? -11.320 7.592 13.620 1.00 66.12 80 GLY A O 1
ATOM 676 N N . ALA A 1 81 ? -12.739 8.606 15.028 1.00 68.44 81 ALA A N 1
ATOM 677 C CA . ALA A 1 81 ? -12.457 9.966 14.583 1.00 68.44 81 ALA A CA 1
ATOM 678 C C . ALA A 1 81 ? -11.788 10.755 15.717 1.00 68.44 81 ALA A C 1
ATOM 680 O O . ALA A 1 81 ? -12.217 10.680 16.865 1.00 68.44 81 ALA A O 1
ATOM 681 N N . GLU A 1 82 ? -10.756 11.542 15.408 1.00 58.59 82 GLU A N 1
ATOM 682 C CA . GLU A 1 82 ? -10.186 12.508 16.357 1.00 58.59 82 GLU A CA 1
ATOM 683 C C . GLU A 1 82 ? -10.050 13.865 15.669 1.00 58.59 82 GLU A C 1
ATOM 685 O O . GLU A 1 82 ? -9.553 13.947 14.544 1.00 58.59 82 GLU A O 1
ATOM 690 N N . ASN A 1 83 ? -10.487 14.933 16.341 1.00 63.47 83 ASN A N 1
ATOM 691 C CA . ASN A 1 83 ? -10.476 16.302 15.812 1.00 63.47 83 ASN A CA 1
ATOM 692 C C . ASN A 1 83 ? -11.175 16.427 14.444 1.00 63.47 83 ASN A C 1
ATOM 694 O O . ASN A 1 83 ? -10.690 17.116 13.548 1.00 63.47 83 ASN A O 1
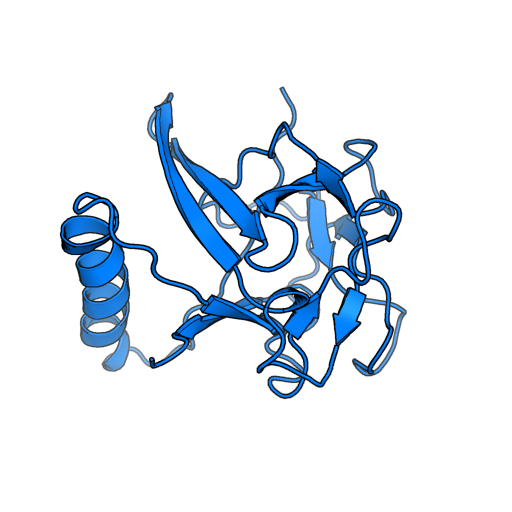ATOM 698 N N . GLY A 1 84 ? -12.286 15.704 14.259 1.00 62.09 84 GLY A N 1
ATOM 699 C CA . GLY A 1 84 ? -13.055 15.693 13.009 1.00 62.09 84 GLY A CA 1
ATOM 700 C C . GLY A 1 84 ? -12.377 14.968 11.841 1.00 62.09 84 GLY A C 1
ATOM 701 O O . GLY A 1 84 ? -12.866 15.047 10.718 1.00 62.09 84 GLY A O 1
ATOM 702 N N . LYS A 1 85 ? -11.263 14.263 12.080 1.00 57.81 85 LYS A N 1
ATOM 703 C CA . LYS A 1 85 ? -10.565 13.468 11.066 1.00 57.81 85 LYS A CA 1
ATOM 704 C C . LYS A 1 85 ? -10.725 11.983 11.360 1.00 57.81 85 LYS A C 1
ATOM 706 O O . LYS A 1 85 ? -10.338 11.517 12.435 1.00 57.81 85 LYS A O 1
ATOM 711 N N . ASP A 1 86 ? -11.250 11.253 10.383 1.00 63.72 86 ASP A N 1
ATOM 712 C CA . ASP A 1 86 ? -11.295 9.795 10.421 1.00 63.72 86 ASP A CA 1
ATOM 713 C C . ASP A 1 86 ? -9.893 9.199 10.453 1.00 63.72 86 ASP A C 1
ATOM 715 O O . ASP A 1 86 ? -8.981 9.655 9.752 1.00 63.72 86 ASP A O 1
ATOM 719 N N . ARG A 1 87 ? -9.741 8.157 11.267 1.00 64.81 87 ARG A N 1
ATOM 720 C CA . ARG A 1 87 ? -8.513 7.384 11.383 1.00 64.81 87 ARG A CA 1
ATOM 721 C C . ARG A 1 87 ? -8.758 6.002 10.843 1.00 64.81 87 ARG A C 1
ATOM 723 O O . ARG A 1 87 ? -9.614 5.282 11.350 1.00 64.81 87 ARG A O 1
ATOM 730 N N . VAL A 1 88 ? -7.963 5.624 9.858 1.00 71.38 88 VAL A N 1
ATOM 731 C CA . VAL A 1 88 ? -7.942 4.253 9.366 1.00 71.38 88 VAL A CA 1
ATOM 732 C C . VAL A 1 88 ? -6.522 3.715 9.395 1.00 71.38 88 VAL A C 1
ATOM 734 O O . VAL A 1 88 ? -5.550 4.471 9.303 1.00 71.38 88 VAL A O 1
ATOM 737 N N . VAL A 1 89 ? -6.421 2.403 9.547 1.00 77.06 89 VAL A N 1
ATOM 738 C CA . VAL A 1 89 ? -5.195 1.635 9.369 1.00 77.06 89 VAL A CA 1
ATOM 739 C C . VAL A 1 89 ? -5.416 0.633 8.244 1.00 77.06 89 VAL A C 1
ATOM 741 O O . VAL A 1 89 ? -6.503 0.076 8.107 1.00 77.06 89 VAL A O 1
ATOM 744 N N . LEU A 1 90 ? -4.389 0.444 7.422 1.00 84.62 90 LEU A N 1
ATOM 745 C CA . LEU A 1 90 ? -4.369 -0.557 6.365 1.00 84.62 90 LEU A CA 1
ATOM 746 C C . LEU A 1 90 ? -3.574 -1.757 6.866 1.00 84.62 90 LEU A C 1
ATOM 748 O O . LEU A 1 90 ? -2.389 -1.609 7.169 1.00 84.62 90 LEU A O 1
ATOM 752 N N . ILE A 1 91 ? -4.238 -2.903 6.979 1.00 88.88 91 ILE A N 1
ATOM 753 C CA . ILE A 1 91 ? -3.674 -4.159 7.477 1.00 88.88 91 ILE A CA 1
ATOM 754 C C . ILE A 1 91 ? -3.473 -5.082 6.280 1.00 88.88 91 ILE A C 1
ATOM 756 O O . ILE A 1 91 ? -4.411 -5.345 5.535 1.00 88.88 91 ILE A O 1
ATOM 760 N N . ASN A 1 92 ? -2.250 -5.549 6.069 1.00 93.50 92 ASN A N 1
ATOM 761 C CA . ASN A 1 92 ? -1.940 -6.505 5.018 1.00 93.50 92 ASN A CA 1
ATOM 762 C C . ASN A 1 92 ? -2.522 -7.880 5.373 1.00 93.50 92 ASN A C 1
ATOM 764 O O . ASN A 1 92 ? -2.321 -8.349 6.492 1.00 93.50 92 ASN A O 1
ATOM 768 N N . LYS A 1 93 ? -3.213 -8.532 4.435 1.00 92.88 93 LYS A N 1
ATOM 769 C CA . LYS A 1 93 ? -3.859 -9.831 4.669 1.00 92.88 93 LYS A CA 1
ATOM 770 C C . LYS A 1 93 ? -2.837 -10.943 4.904 1.00 92.88 93 LYS A C 1
ATOM 772 O O . LYS A 1 93 ? -2.971 -11.676 5.877 1.00 92.88 93 LYS A O 1
ATOM 777 N N . GLY A 1 94 ? -1.810 -11.037 4.059 1.00 93.62 94 GLY A N 1
ATOM 778 C CA . GLY A 1 94 ? -0.806 -12.103 4.142 1.00 93.62 94 GLY A CA 1
ATOM 779 C C . GLY A 1 94 ? 0.088 -12.016 5.379 1.00 93.62 94 GLY A C 1
ATOM 780 O O . GLY A 1 94 ? 0.465 -13.040 5.946 1.00 93.62 94 GLY A O 1
ATOM 781 N N . LEU A 1 95 ? 0.390 -10.800 5.844 1.00 94.25 95 LEU A N 1
ATOM 782 C CA . LEU A 1 95 ? 1.239 -10.591 7.021 1.00 94.25 95 LEU A CA 1
ATOM 783 C C . LEU A 1 95 ? 0.461 -10.368 8.324 1.00 94.25 95 LEU A C 1
ATOM 785 O O . LEU A 1 95 ? 1.038 -10.512 9.398 1.00 94.25 95 LEU A O 1
ATOM 789 N N . GLY A 1 96 ? -0.806 -9.952 8.264 1.00 92.12 96 GLY A N 1
ATOM 790 C CA . GLY A 1 96 ? -1.563 -9.496 9.438 1.00 92.12 96 GLY A CA 1
ATOM 791 C C . GLY A 1 96 ? -1.011 -8.210 10.072 1.00 92.12 96 GLY A C 1
ATOM 792 O O . GLY A 1 96 ? -1.391 -7.853 11.185 1.00 92.12 96 GLY A O 1
ATOM 793 N N . MET A 1 97 ? -0.107 -7.513 9.379 1.00 91.44 97 MET A N 1
ATOM 794 C CA . MET A 1 97 ? 0.606 -6.334 9.873 1.00 91.44 97 MET A CA 1
ATOM 795 C C . MET A 1 97 ? 0.150 -5.078 9.143 1.00 91.44 97 MET A C 1
ATOM 797 O O . MET A 1 97 ? -0.229 -5.112 7.972 1.00 91.44 97 MET A O 1
ATOM 801 N N . ALA A 1 98 ? 0.225 -3.943 9.822 1.00 88.56 98 ALA A N 1
ATOM 802 C CA . ALA A 1 98 ? -0.111 -2.665 9.233 1.00 88.56 98 ALA A CA 1
ATOM 803 C C . ALA A 1 98 ? 1.086 -2.016 8.531 1.00 88.56 98 ALA A C 1
ATOM 805 O O . ALA A 1 98 ? 2.243 -2.309 8.827 1.00 88.56 98 ALA A O 1
ATOM 806 N N . MET A 1 99 ? 0.809 -1.086 7.618 1.00 85.94 99 MET A N 1
ATOM 807 C CA . MET A 1 99 ? 1.860 -0.266 7.015 1.00 85.94 99 MET A CA 1
ATOM 808 C C . MET A 1 99 ? 2.333 0.850 7.953 1.00 85.94 99 MET A C 1
ATOM 810 O O . MET A 1 99 ? 1.538 1.528 8.617 1.00 85.94 99 MET A O 1
ATOM 814 N N . LYS A 1 100 ? 3.646 1.066 7.950 1.00 82.94 100 LYS A N 1
ATOM 815 C CA . LYS A 1 100 ? 4.344 2.106 8.702 1.00 82.94 100 LYS A CA 1
ATOM 816 C C . LYS A 1 100 ? 5.572 2.538 7.902 1.00 82.94 100 LYS A C 1
ATOM 818 O O . LYS A 1 100 ? 6.233 1.678 7.359 1.00 82.94 100 LYS A O 1
ATOM 823 N N . ALA A 1 101 ? 5.927 3.815 7.816 1.00 77.50 101 ALA A N 1
ATOM 824 C CA . ALA A 1 101 ? 7.279 4.182 7.382 1.00 77.50 101 ALA A CA 1
ATOM 825 C C . ALA A 1 101 ? 8.256 4.184 8.559 1.00 77.50 101 ALA A C 1
ATOM 827 O O . ALA A 1 101 ? 7.894 4.240 9.733 1.00 77.50 101 ALA A O 1
ATOM 828 N N . GLU A 1 102 ? 9.534 4.065 8.271 1.00 70.50 102 GLU A N 1
ATOM 829 C CA . GLU A 1 102 ? 10.527 4.062 9.345 1.00 70.50 102 GLU A CA 1
ATOM 830 C C . GLU A 1 102 ? 10.643 5.457 9.971 1.00 70.50 102 GLU A C 1
ATOM 832 O O . GLU A 1 102 ? 10.696 5.605 11.193 1.00 70.50 102 GLU A O 1
ATOM 837 N N . GLU A 1 103 ? 10.539 6.488 9.130 1.00 73.94 103 GLU A N 1
ATOM 838 C CA . GLU A 1 103 ? 10.619 7.897 9.496 1.00 73.94 103 GLU A CA 1
ATOM 839 C C . GLU A 1 103 ? 9.565 8.723 8.740 1.00 73.94 103 GLU A C 1
ATOM 841 O O . GLU A 1 103 ? 9.024 8.308 7.718 1.00 73.94 103 GLU A O 1
ATOM 846 N N . LEU A 1 104 ? 9.236 9.914 9.252 1.00 72.56 104 LEU A N 1
ATOM 847 C CA . LEU A 1 104 ? 8.291 10.838 8.608 1.00 72.56 104 LEU A CA 1
ATOM 848 C C . LEU A 1 104 ? 9.046 11.943 7.867 1.00 72.56 104 LEU A C 1
ATOM 850 O O . LEU A 1 104 ? 8.965 13.123 8.245 1.00 72.56 104 LEU A O 1
ATOM 854 N N . GLN A 1 105 ? 9.792 11.526 6.842 1.00 77.69 105 GLN A N 1
ATOM 855 C CA . GLN A 1 105 ? 10.545 12.382 5.929 1.00 77.69 105 GLN A CA 1
ATOM 856 C C . GLN A 1 105 ? 10.445 11.899 4.472 1.00 77.69 105 GLN A C 1
ATOM 858 O O . GLN A 1 105 ? 9.850 10.865 4.174 1.00 77.69 105 GLN A O 1
ATOM 863 N N . GLU A 1 106 ? 10.946 12.709 3.544 1.00 81.81 106 GLU A N 1
ATOM 864 C CA . GLU A 1 106 ? 11.008 12.347 2.129 1.00 81.81 106 GLU A CA 1
ATOM 865 C C . GLU A 1 106 ? 11.938 11.145 1.908 1.00 81.81 106 GLU A C 1
ATOM 867 O O . GLU A 1 106 ? 12.922 10.967 2.622 1.00 81.81 106 GLU A O 1
ATOM 872 N N . ALA A 1 107 ? 11.601 10.314 0.924 1.00 83.62 107 ALA A N 1
ATOM 873 C CA . ALA A 1 107 ? 12.234 9.047 0.580 1.00 83.62 107 ALA A CA 1
ATOM 874 C C . ALA A 1 107 ? 12.206 7.966 1.679 1.00 83.62 107 ALA A C 1
ATOM 876 O O . ALA A 1 107 ? 12.838 6.921 1.507 1.00 83.62 107 ALA A O 1
ATOM 877 N N . SER A 1 108 ? 11.455 8.160 2.772 1.00 82.94 108 SER A N 1
ATOM 878 C CA . SER A 1 108 ? 11.314 7.143 3.818 1.00 82.94 108 SER A CA 1
ATOM 879 C C . SER A 1 108 ? 10.647 5.870 3.293 1.00 82.94 108 SER A C 1
ATOM 881 O O . SER A 1 108 ? 9.591 5.918 2.652 1.00 82.94 108 SER A O 1
ATOM 883 N N . SER A 1 109 ? 11.263 4.733 3.616 1.00 88.44 109 SER A N 1
ATOM 884 C CA . SER A 1 109 ? 10.773 3.388 3.315 1.00 88.44 109 SER A CA 1
ATOM 885 C C . SER A 1 109 ? 9.519 3.060 4.111 1.00 88.44 109 SER A C 1
ATOM 887 O O . SER A 1 109 ? 9.456 3.355 5.304 1.00 88.44 109 SER A O 1
ATOM 889 N N . ILE A 1 110 ? 8.553 2.400 3.471 1.00 89.44 110 ILE A N 1
ATOM 890 C CA . ILE A 1 110 ? 7.389 1.820 4.145 1.00 89.44 110 ILE A CA 1
ATOM 891 C C . ILE A 1 110 ? 7.675 0.349 4.447 1.00 89.44 110 ILE A C 1
ATOM 893 O O . ILE A 1 110 ? 8.091 -0.386 3.557 1.00 89.44 110 ILE A O 1
ATOM 897 N N . VAL A 1 111 ? 7.430 -0.074 5.679 1.00 91.12 111 VAL A N 1
ATOM 898 C CA . VAL A 1 111 ? 7.688 -1.405 6.229 1.00 91.12 111 VAL A CA 1
ATOM 899 C C . VAL A 1 111 ? 6.445 -1.955 6.953 1.00 91.12 111 VAL A C 1
ATOM 901 O O . VAL A 1 111 ? 5.573 -1.180 7.376 1.00 91.12 111 VAL A O 1
ATOM 904 N N . PRO A 1 112 ? 6.328 -3.283 7.111 1.00 90.81 112 PRO A N 1
ATOM 905 C CA . PRO A 1 112 ? 5.317 -3.901 7.962 1.00 90.81 112 PRO A CA 1
ATOM 906 C C . PRO A 1 112 ? 5.538 -3.558 9.439 1.00 90.81 112 PRO A C 1
ATOM 908 O O . PRO A 1 112 ? 6.669 -3.468 9.915 1.00 90.81 112 PRO A O 1
ATOM 911 N N . SER A 1 113 ? 4.458 -3.388 10.198 1.00 86.19 113 SER A N 1
ATOM 912 C CA . SER A 1 113 ? 4.529 -3.172 11.641 1.00 86.19 113 SER A CA 1
ATOM 913 C C . SER A 1 113 ? 3.278 -3.666 12.360 1.00 86.19 113 SER A C 1
ATOM 915 O O . SER A 1 113 ? 2.163 -3.513 11.864 1.00 86.19 113 SER A O 1
ATOM 917 N N . ASP A 1 114 ? 3.456 -4.172 13.584 1.00 79.44 114 ASP A N 1
ATOM 918 C CA . ASP A 1 114 ? 2.350 -4.434 14.519 1.00 79.44 114 ASP A CA 1
ATOM 919 C C . ASP A 1 114 ? 1.598 -3.141 14.885 1.00 79.44 114 ASP A C 1
ATOM 921 O O . ASP A 1 114 ? 0.447 -3.160 15.319 1.00 79.44 114 ASP A O 1
ATOM 925 N N . TYR A 1 115 ? 2.250 -1.993 14.673 1.00 66.44 115 TYR A N 1
ATOM 926 C CA . TYR A 1 115 ? 1.715 -0.664 14.917 1.00 66.44 115 TYR A CA 1
ATOM 927 C C . TYR A 1 115 ? 1.568 0.085 13.597 1.00 66.44 115 TYR A C 1
ATOM 929 O O . TYR A 1 115 ? 2.530 0.602 13.027 1.00 66.44 115 TYR A O 1
ATOM 937 N N . GLY A 1 116 ? 0.333 0.170 13.121 1.00 58.19 116 GLY A N 1
ATOM 938 C CA . GLY A 1 116 ? 0.019 0.888 11.898 1.00 58.19 116 GLY A CA 1
ATOM 939 C C . GLY A 1 116 ? 0.064 2.397 12.035 1.00 58.19 116 GLY A C 1
ATOM 940 O O . GLY A 1 116 ? -0.047 2.976 13.120 1.00 58.19 116 GLY A O 1
ATOM 941 N N . TRP A 1 117 ? 0.193 3.053 10.892 1.00 58.88 117 TRP A N 1
ATOM 942 C CA . TRP A 1 117 ? 0.118 4.499 10.809 1.00 58.88 117 TRP A CA 1
ATOM 943 C C . TRP A 1 117 ? -1.276 5.012 10.516 1.00 58.88 117 TRP A C 1
ATOM 945 O O . TRP A 1 117 ? -2.090 4.360 9.868 1.00 58.88 117 TRP A O 1
ATOM 955 N N . ARG A 1 118 ? -1.537 6.227 11.004 1.00 54.06 118 ARG A N 1
ATOM 956 C CA . ARG A 1 118 ? -2.803 6.925 10.795 1.00 54.06 118 ARG A CA 1
ATOM 957 C C . ARG A 1 118 ? -2.872 7.388 9.347 1.00 54.06 118 ARG A C 1
ATOM 959 O O . ARG A 1 118 ? -2.241 8.384 8.998 1.00 54.06 118 ARG A O 1
ATOM 966 N N . VAL A 1 119 ? -3.688 6.718 8.546 1.00 53.25 119 VAL A N 1
ATOM 967 C CA . VAL A 1 119 ? -4.088 7.233 7.240 1.00 53.25 119 VAL A CA 1
ATOM 968 C C . VAL A 1 119 ? -5.263 8.175 7.473 1.00 53.25 119 VAL A C 1
ATOM 970 O O . VAL A 1 119 ? -6.288 7.787 8.032 1.00 53.25 119 VAL A O 1
ATOM 973 N N . SER A 1 120 ? -5.092 9.445 7.111 1.00 44.19 120 SER A N 1
ATOM 974 C CA . SER A 1 120 ? -6.161 10.445 7.192 1.00 44.19 120 SER A CA 1
ATOM 975 C C . SER A 1 120 ? -6.732 10.696 5.801 1.00 44.19 120 SER A C 1
ATOM 977 O O . SER A 1 120 ? -5.981 10.870 4.841 1.00 44.19 120 SER A O 1
ATOM 979 N N . ARG A 1 121 ? -8.064 10.772 5.692 1.00 46.97 121 ARG A N 1
ATOM 980 C CA . ARG A 1 121 ? -8.745 11.256 4.483 1.00 46.97 121 ARG A CA 1
ATOM 981 C C . ARG A 1 121 ? -8.502 12.758 4.370 1.00 46.97 121 ARG A C 1
ATOM 983 O O . ARG A 1 121 ? -9.262 13.553 4.915 1.00 46.97 121 ARG A O 1
ATOM 990 N N . HIS A 1 122 ? -7.414 13.156 3.728 1.00 43.97 122 HIS A N 1
ATOM 991 C CA . HIS A 1 122 ? -7.112 14.553 3.434 1.00 43.97 122 HIS A CA 1
ATOM 992 C C . HIS A 1 122 ? -6.792 14.703 1.954 1.00 43.97 122 HIS A C 1
ATOM 994 O O . H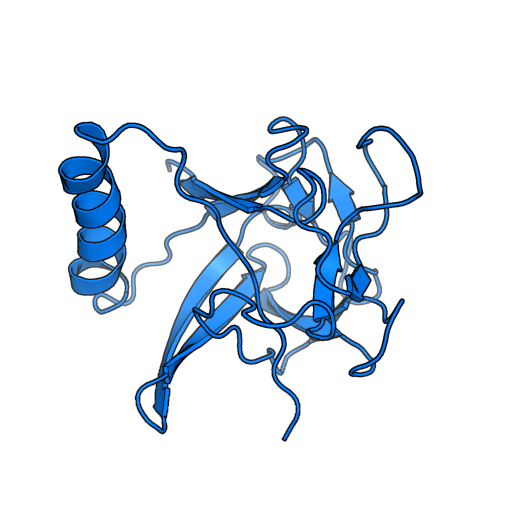IS A 1 122 ? -6.092 13.889 1.358 1.00 43.97 122 HIS A O 1
ATOM 1000 N N . THR A 1 123 ? -7.341 15.757 1.356 1.00 43.59 123 THR A N 1
ATOM 1001 C CA . THR A 1 123 ? -6.760 16.295 0.133 1.00 43.59 123 THR A CA 1
ATOM 1002 C C . THR A 1 123 ? -5.514 17.047 0.577 1.00 43.59 123 THR A C 1
ATOM 1004 O O . THR A 1 123 ? -5.672 17.949 1.395 1.00 43.59 123 THR A O 1
ATOM 1007 N N . PRO A 1 124 ? -4.307 16.700 0.105 1.00 46.31 124 PRO A N 1
ATOM 1008 C CA . PRO A 1 124 ? -3.144 17.521 0.380 1.00 46.31 124 PRO A CA 1
ATOM 1009 C C . PRO A 1 124 ? -3.396 18.905 -0.215 1.00 46.31 124 PRO A C 1
ATOM 1011 O O . PRO A 1 124 ? -3.460 19.061 -1.432 1.00 46.31 124 PRO A O 1
ATOM 1014 N N . GLU A 1 125 ? -3.623 19.905 0.634 1.00 45.66 125 GLU A N 1
ATOM 1015 C CA . GLU A 1 125 ? -3.866 21.285 0.188 1.00 45.66 125 GLU A CA 1
ATOM 1016 C C . GLU A 1 125 ? -2.544 22.018 -0.084 1.00 45.66 125 GLU A C 1
ATOM 1018 O O . GLU A 1 125 ? -2.525 23.095 -0.678 1.00 45.66 125 GLU A O 1
ATOM 1023 N N . LYS A 1 126 ? -1.414 21.435 0.343 1.00 52.22 126 LYS A N 1
ATOM 1024 C CA . LYS A 1 126 ? -0.076 22.020 0.231 1.00 52.22 126 LYS A CA 1
ATOM 1025 C C . LYS A 1 126 ? 0.894 21.018 -0.395 1.00 52.22 126 LYS A C 1
ATOM 1027 O O . LYS A 1 126 ? 1.044 19.910 0.109 1.00 52.22 126 LYS A O 1
ATOM 1032 N N . LYS A 1 127 ? 1.667 21.461 -1.396 1.00 52.00 127 LYS A N 1
ATOM 1033 C CA . LYS A 1 127 ? 2.765 20.720 -2.072 1.00 52.00 127 LYS A CA 1
ATOM 1034 C C . LYS A 1 127 ? 3.888 20.197 -1.145 1.00 52.00 127 LYS A C 1
ATOM 1036 O O . LYS A 1 127 ? 4.875 19.660 -1.623 1.00 52.00 127 LYS A O 1
ATOM 1041 N N . LYS A 1 128 ? 3.778 20.395 0.174 1.00 59.31 128 LYS A N 1
ATOM 1042 C CA . LYS A 1 128 ? 4.758 19.975 1.191 1.00 59.31 128 LYS A CA 1
ATOM 1043 C C . LYS A 1 128 ? 4.303 18.767 2.017 1.00 59.31 128 LYS A C 1
ATOM 1045 O O . LYS A 1 128 ? 5.042 18.334 2.894 1.00 59.31 128 LYS A O 1
ATOM 1050 N N . GLU A 1 129 ? 3.091 18.259 1.805 1.00 68.88 129 GLU A N 1
ATOM 1051 C CA . GLU A 1 129 ? 2.626 17.053 2.494 1.00 68.88 129 GLU A CA 1
ATOM 1052 C C . GLU A 1 129 ? 3.204 15.796 1.837 1.00 68.88 129 GLU A C 1
ATOM 1054 O O . GLU A 1 129 ? 3.266 15.705 0.611 1.00 68.88 129 GLU A O 1
ATOM 1059 N N . LEU A 1 130 ? 3.633 14.839 2.665 1.00 72.25 130 LEU A N 1
ATOM 1060 C CA . LEU A 1 130 ? 4.167 13.556 2.214 1.00 72.25 130 LEU A CA 1
ATOM 1061 C C . LEU A 1 130 ? 3.023 12.585 1.892 1.00 72.25 130 LEU A C 1
ATOM 1063 O O . LEU A 1 130 ? 2.068 12.460 2.665 1.00 72.25 130 LEU A O 1
ATOM 1067 N N . ASN A 1 131 ? 3.152 11.880 0.772 1.00 75.56 131 ASN A N 1
ATOM 1068 C CA . ASN A 1 131 ? 2.206 10.883 0.275 1.00 75.56 131 ASN A CA 1
ATOM 1069 C C . ASN A 1 131 ? 2.950 9.594 -0.104 1.00 75.56 131 ASN A C 1
ATOM 1071 O O . ASN A 1 131 ? 4.145 9.637 -0.411 1.00 75.56 131 ASN A O 1
ATOM 1075 N N . LEU A 1 132 ? 2.239 8.461 -0.117 1.00 80.75 132 LEU A N 1
ATOM 1076 C CA . LEU A 1 132 ? 2.757 7.246 -0.745 1.00 80.75 132 LEU A CA 1
ATOM 1077 C C . LEU A 1 132 ? 2.925 7.497 -2.236 1.00 80.75 132 LEU A C 1
ATOM 1079 O O . LEU A 1 132 ? 1.982 7.908 -2.918 1.00 80.75 132 LEU A O 1
ATOM 1083 N N . ASN A 1 133 ? 4.123 7.230 -2.727 1.00 82.88 133 ASN A N 1
ATOM 1084 C CA . ASN A 1 133 ? 4.479 7.482 -4.102 1.00 82.88 133 ASN A CA 1
ATOM 1085 C C . ASN A 1 133 ? 5.417 6.377 -4.596 1.00 82.88 133 ASN A C 1
ATOM 1087 O O . ASN A 1 133 ? 6.375 6.005 -3.917 1.00 82.88 133 ASN A O 1
ATOM 1091 N N . ALA A 1 134 ? 5.118 5.855 -5.780 1.00 76.00 134 ALA A N 1
ATOM 1092 C CA . ALA A 1 134 ? 5.953 4.874 -6.462 1.00 76.00 134 ALA A CA 1
ATOM 1093 C C . ALA A 1 134 ? 6.999 5.527 -7.390 1.00 76.00 134 ALA A C 1
ATOM 1095 O O . ALA A 1 134 ? 7.650 4.838 -8.159 1.00 76.00 134 ALA A O 1
ATOM 1096 N N . TRP A 1 135 ? 7.141 6.855 -7.408 1.00 69.69 135 TRP A N 1
ATOM 1097 C CA . TRP A 1 135 ? 7.874 7.563 -8.458 1.00 69.69 135 TRP A CA 1
ATOM 1098 C C . TRP A 1 135 ? 9.397 7.402 -8.381 1.00 69.69 135 TRP A C 1
ATOM 1100 O O . TRP A 1 135 ? 10.035 7.788 -7.406 1.00 69.69 135 TRP A O 1
ATOM 1110 N N . ALA A 1 136 ? 9.968 6.921 -9.490 1.00 60.28 136 ALA A N 1
ATOM 1111 C CA . ALA A 1 136 ? 11.404 6.883 -9.775 1.00 60.28 136 ALA A CA 1
ATOM 1112 C C . ALA A 1 136 ? 11.769 7.663 -11.060 1.00 60.28 136 ALA A C 1
ATOM 1114 O O . ALA A 1 136 ? 12.721 7.318 -11.750 1.00 60.28 136 ALA A O 1
ATOM 1115 N N . GLY A 1 137 ? 10.990 8.681 -11.447 1.00 63.09 137 GLY A N 1
ATOM 1116 C CA . GLY A 1 137 ? 11.253 9.435 -12.684 1.00 63.09 137 GLY A CA 1
ATOM 1117 C C . GLY A 1 137 ? 10.727 8.801 -13.982 1.00 63.09 137 GLY A C 1
ATOM 1118 O O . GLY A 1 137 ? 10.966 9.371 -15.041 1.00 63.09 137 GLY A O 1
ATOM 1119 N N . GLY A 1 138 ? 9.999 7.674 -13.933 1.00 71.31 138 GLY A N 1
ATOM 1120 C CA . GLY A 1 138 ? 9.578 6.919 -15.127 1.00 71.31 138 GLY A CA 1
ATOM 1121 C C . GLY A 1 138 ? 8.294 6.091 -14.965 1.00 71.31 138 GLY A C 1
ATOM 1122 O O . GLY A 1 138 ? 7.480 6.366 -14.080 1.00 71.31 138 GLY A O 1
ATOM 1123 N N . GLU A 1 139 ? 8.112 5.104 -15.850 1.00 84.88 139 GLU A N 1
ATOM 1124 C CA . GLU A 1 139 ? 6.957 4.192 -15.875 1.00 84.88 139 GLU A CA 1
ATOM 1125 C C . GLU A 1 139 ? 6.900 3.264 -14.649 1.00 84.88 139 GLU A C 1
ATOM 1127 O O . GLU A 1 139 ? 7.925 2.841 -14.106 1.00 84.88 139 GLU A O 1
ATOM 1132 N N . LEU A 1 140 ? 5.674 2.934 -14.231 1.00 88.75 140 LEU A N 1
ATOM 1133 C CA . LEU A 1 140 ? 5.416 2.042 -13.103 1.00 88.75 140 LEU A CA 1
ATOM 1134 C C . LEU A 1 140 ? 5.630 0.580 -13.500 1.00 88.75 140 LEU A C 1
ATOM 1136 O O . LEU A 1 140 ? 4.977 0.098 -14.430 1.00 88.75 140 LEU A O 1
ATOM 1140 N N . HIS A 1 141 ? 6.477 -0.130 -12.757 1.00 91.00 141 HIS A N 1
ATOM 1141 C CA . HIS A 1 141 ? 6.849 -1.516 -13.039 1.00 91.00 141 HIS A CA 1
ATOM 1142 C C . HIS A 1 141 ? 6.813 -2.410 -11.791 1.00 91.00 141 HIS A C 1
ATOM 1144 O O . HIS A 1 141 ? 6.759 -1.947 -10.651 1.00 91.00 141 HIS A O 1
ATOM 1150 N N . ASP A 1 142 ? 6.801 -3.719 -12.031 1.00 94.00 142 ASP A N 1
ATOM 1151 C CA . ASP A 1 142 ? 6.814 -4.755 -11.000 1.00 94.00 142 ASP A CA 1
ATOM 1152 C C . ASP A 1 142 ? 8.117 -4.719 -10.181 1.00 94.00 142 ASP A C 1
ATOM 1154 O O . ASP A 1 142 ? 9.198 -4.494 -10.724 1.00 94.00 142 ASP A O 1
ATOM 1158 N N . GLY A 1 143 ? 8.015 -4.902 -8.864 1.00 92.31 143 GLY A N 1
ATOM 1159 C CA . GLY A 1 143 ? 9.147 -4.867 -7.933 1.00 92.31 143 GLY A CA 1
ATOM 1160 C C . GLY A 1 143 ? 9.619 -3.465 -7.525 1.00 92.31 143 GLY A C 1
ATOM 1161 O O . GLY A 1 143 ? 10.530 -3.356 -6.698 1.00 92.31 143 GLY A O 1
ATOM 1162 N N . GLN A 1 144 ? 9.006 -2.406 -8.059 1.00 92.00 144 GLN A N 1
ATOM 1163 C CA . GLN A 1 144 ? 9.356 -1.016 -7.767 1.00 92.00 144 GLN A CA 1
ATOM 1164 C C . GLN A 1 144 ? 9.027 -0.629 -6.321 1.00 92.00 144 GLN A C 1
ATOM 1166 O O . GLN A 1 144 ? 7.929 -0.900 -5.838 1.00 92.00 144 GLN A O 1
ATOM 1171 N N . ASP A 1 145 ? 9.959 0.048 -5.645 1.00 91.56 145 ASP A N 1
ATOM 1172 C CA . ASP A 1 145 ? 9.757 0.542 -4.280 1.00 91.56 145 ASP A CA 1
ATOM 1173 C C . ASP A 1 145 ? 8.690 1.646 -4.219 1.00 91.56 145 ASP A C 1
ATOM 1175 O O . ASP A 1 145 ? 8.655 2.563 -5.042 1.00 91.56 145 ASP A O 1
ATOM 1179 N N . VAL A 1 146 ? 7.879 1.605 -3.163 1.00 90.31 146 VAL A N 1
ATOM 1180 C CA . VAL A 1 146 ? 6.932 2.661 -2.798 1.00 90.31 146 VAL A CA 1
ATOM 1181 C C . VAL A 1 146 ? 7.418 3.335 -1.520 1.00 90.31 146 VAL A C 1
ATOM 1183 O O . VAL A 1 146 ? 7.661 2.681 -0.504 1.00 90.31 146 VAL A O 1
ATOM 1186 N N . ARG A 1 147 ? 7.565 4.661 -1.560 1.00 87.81 147 ARG A N 1
ATOM 1187 C CA . ARG A 1 147 ? 8.148 5.460 -0.470 1.00 87.81 147 ARG A CA 1
ATOM 1188 C C . ARG A 1 147 ? 7.338 6.727 -0.220 1.00 87.81 147 ARG A C 1
ATOM 1190 O O . ARG A 1 147 ? 6.410 7.046 -0.966 1.00 87.81 147 ARG A O 1
ATOM 1197 N N . LEU A 1 148 ? 7.682 7.458 0.837 1.00 83.19 148 LEU A N 1
ATOM 1198 C CA . LEU A 1 148 ? 7.119 8.786 1.073 1.00 83.19 148 LEU A CA 1
ATOM 1199 C C . LEU A 1 148 ? 7.794 9.832 0.191 1.00 83.19 148 LEU A C 1
ATOM 1201 O O . LEU A 1 148 ? 8.992 10.046 0.305 1.00 83.19 148 LEU A O 1
ATOM 1205 N N . TYR A 1 149 ? 7.024 10.553 -0.615 1.00 80.12 149 TYR A N 1
ATOM 1206 C CA . TYR A 1 149 ? 7.512 11.733 -1.333 1.00 80.12 149 TYR A CA 1
ATOM 1207 C C . TYR A 1 149 ? 6.530 12.898 -1.196 1.00 80.12 149 TYR A C 1
ATOM 1209 O O . TYR A 1 149 ? 5.352 12.669 -0.895 1.00 80.12 149 TYR A O 1
ATOM 1217 N N . PRO A 1 150 ? 6.983 14.149 -1.401 1.00 76.44 150 PRO A N 1
ATOM 1218 C CA . PRO A 1 150 ? 6.091 15.291 -1.500 1.00 76.44 150 PRO A CA 1
ATOM 1219 C C . PRO A 1 150 ? 4.988 15.047 -2.523 1.00 76.44 150 PRO A C 1
ATOM 1221 O O . PRO A 1 150 ? 5.195 14.407 -3.554 1.00 76.44 150 PRO A O 1
ATOM 1224 N N . TYR A 1 151 ? 3.807 15.573 -2.236 1.00 71.88 151 TYR A N 1
ATOM 1225 C CA . TYR A 1 151 ? 2.678 15.462 -3.139 1.00 71.88 151 TYR A CA 1
ATOM 1226 C C . TYR A 1 151 ? 2.933 16.186 -4.475 1.00 71.88 151 TYR A C 1
ATOM 1228 O O . TYR A 1 151 ? 3.230 17.383 -4.486 1.00 71.88 151 TYR A O 1
ATOM 1236 N N . THR A 1 152 ? 2.783 15.473 -5.598 1.00 69.69 152 THR A N 1
ATOM 1237 C CA . THR A 1 152 ? 3.108 15.962 -6.952 1.00 69.69 152 THR A CA 1
ATOM 1238 C C . THR A 1 152 ? 1.917 16.084 -7.903 1.00 69.69 152 THR A C 1
ATOM 1240 O O . THR A 1 152 ? 2.088 16.634 -8.986 1.00 69.69 152 THR A O 1
ATOM 1243 N N . GLU A 1 153 ? 0.721 15.613 -7.529 1.00 67.69 153 GLU A N 1
ATOM 1244 C CA . GLU A 1 153 ? -0.461 15.542 -8.415 1.00 67.69 153 GLU A CA 1
ATOM 1245 C C . GLU A 1 153 ? -0.279 14.642 -9.650 1.00 67.69 153 GLU A C 1
ATOM 1247 O O . GLU A 1 153 ? -1.043 14.733 -10.613 1.00 67.69 153 GLU A O 1
ATOM 1252 N N . THR A 1 154 ? 0.705 13.742 -9.628 1.00 69.44 154 THR A N 1
ATOM 1253 C CA . THR A 1 154 ? 0.976 12.822 -10.740 1.00 69.44 154 THR A CA 1
ATOM 1254 C C . THR A 1 154 ? 0.243 11.494 -10.554 1.00 69.44 154 THR A C 1
ATOM 1256 O O . THR A 1 154 ? -0.097 11.096 -9.447 1.00 69.44 154 THR A O 1
ATOM 1259 N N . TYR A 1 155 ? 0.018 10.735 -11.631 1.00 67.00 155 TYR A N 1
ATOM 1260 C CA . TYR A 1 155 ? -0.644 9.423 -11.530 1.00 67.00 155 TYR A CA 1
ATOM 1261 C C . TYR A 1 155 ? 0.078 8.419 -10.609 1.00 67.00 155 TYR A C 1
ATOM 1263 O O . TYR A 1 155 ? -0.544 7.455 -10.165 1.00 67.00 155 TYR A O 1
ATOM 1271 N N . ASN A 1 156 ? 1.353 8.669 -10.304 1.00 68.81 156 ASN A N 1
ATOM 1272 C CA . ASN A 1 156 ? 2.209 7.839 -9.455 1.00 68.81 156 ASN A CA 1
ATOM 1273 C C . ASN A 1 156 ? 1.962 8.043 -7.950 1.00 68.81 156 ASN A C 1
ATOM 1275 O O . ASN A 1 156 ? 2.410 7.230 -7.144 1.00 68.81 156 ASN A O 1
ATOM 1279 N N . ASP A 1 157 ? 1.241 9.105 -7.575 1.00 69.56 157 ASP A N 1
ATOM 1280 C CA . ASP A 1 157 ? 0.860 9.414 -6.193 1.00 69.56 157 ASP A CA 1
ATOM 1281 C C . ASP A 1 157 ? -0.662 9.322 -5.947 1.00 69.56 157 ASP A C 1
ATOM 1283 O O . ASP A 1 157 ? -1.160 9.672 -4.871 1.00 69.56 157 ASP A O 1
ATOM 1287 N N . LEU A 1 158 ? -1.412 8.808 -6.932 1.00 76.44 158 LEU A N 1
ATOM 1288 C CA . LEU A 1 158 ? -2.855 8.590 -6.855 1.00 76.44 158 LEU A CA 1
ATOM 1289 C C . LEU A 1 158 ? -3.190 7.099 -6.807 1.00 76.44 158 LEU A C 1
ATOM 1291 O O . LEU A 1 158 ? -2.890 6.353 -7.738 1.00 76.44 158 LEU A O 1
ATOM 1295 N N . TRP A 1 159 ? -3.931 6.701 -5.776 1.00 80.31 159 TRP A N 1
ATOM 1296 C CA . TRP A 1 159 ? -4.270 5.299 -5.525 1.00 80.31 159 TRP A CA 1
ATOM 1297 C C . TRP A 1 159 ? -5.765 5.016 -5.729 1.00 80.31 159 TRP A C 1
ATOM 1299 O O . TRP A 1 159 ? -6.615 5.905 -5.583 1.00 80.31 159 TRP A O 1
ATOM 1309 N N . ALA A 1 160 ? -6.096 3.776 -6.077 1.00 79.94 160 ALA A N 1
ATOM 1310 C CA . ALA A 1 160 ? -7.458 3.261 -6.159 1.00 79.94 160 ALA A CA 1
ATOM 1311 C C . ALA A 1 160 ? -7.588 1.974 -5.335 1.00 79.94 160 ALA A C 1
ATOM 1313 O O . ALA A 1 160 ? -6.675 1.156 -5.310 1.00 79.94 160 ALA A O 1
ATOM 1314 N N . PHE A 1 161 ? -8.734 1.805 -4.677 1.00 81.50 161 PHE A N 1
ATOM 1315 C CA . PHE A 1 161 ? -9.080 0.594 -3.936 1.00 81.50 161 PHE A CA 1
ATOM 1316 C C . PHE A 1 161 ? -9.968 -0.273 -4.828 1.00 81.50 161 PHE A C 1
ATOM 1318 O O . PHE A 1 161 ? -11.063 0.153 -5.202 1.00 81.50 161 PHE A O 1
ATOM 1325 N N . GLN A 1 162 ? -9.484 -1.455 -5.194 1.00 82.81 162 GLN A N 1
ATOM 1326 C CA . GLN A 1 162 ? -10.229 -2.468 -5.939 1.00 82.81 162 GLN A CA 1
ATOM 1327 C C . GLN A 1 162 ? -10.684 -3.539 -4.951 1.00 82.81 162 GLN A C 1
ATOM 1329 O O . GLN A 1 162 ? -9.855 -4.081 -4.228 1.00 82.81 162 GLN A O 1
ATOM 1334 N N . LEU A 1 163 ? -11.992 -3.788 -4.870 1.00 81.12 163 LEU A N 1
ATOM 1335 C CA . LEU A 1 163 ? -12.550 -4.816 -3.992 1.00 81.12 163 LEU A CA 1
ATOM 1336 C C . LEU A 1 163 ? -12.069 -6.198 -4.449 1.00 81.12 163 LEU A C 1
ATOM 1338 O O . LEU A 1 163 ? -12.119 -6.485 -5.643 1.00 81.12 163 LEU A O 1
ATOM 1342 N N . VAL A 1 164 ? -11.630 -7.030 -3.506 1.00 80.50 164 VAL A N 1
ATOM 1343 C CA . VAL A 1 164 ? -11.374 -8.452 -3.752 1.00 80.50 164 VAL A CA 1
ATOM 1344 C C . VAL A 1 164 ? -12.699 -9.188 -3.572 1.00 80.50 164 VAL A C 1
ATOM 1346 O O . VAL A 1 164 ? -13.281 -9.158 -2.486 1.00 80.50 164 VAL A O 1
ATOM 1349 N N . GLU A 1 165 ? -13.207 -9.786 -4.645 1.00 72.00 165 GLU A N 1
ATOM 1350 C CA . GLU A 1 165 ? -14.389 -10.648 -4.592 1.00 72.00 165 GLU A CA 1
ATOM 1351 C C . GLU A 1 165 ? -13.959 -12.038 -4.095 1.00 72.00 165 GLU A C 1
ATOM 1353 O O . GLU A 1 165 ? -12.967 -12.583 -4.580 1.00 72.00 165 GLU A O 1
ATOM 1358 N N . ASN A 1 166 ? -14.668 -12.567 -3.092 1.00 56.81 166 ASN A N 1
ATOM 1359 C CA . ASN A 1 166 ? -14.491 -13.939 -2.601 1.00 56.81 166 ASN A CA 1
ATOM 1360 C C . ASN A 1 166 ? -15.315 -14.924 -3.429 1.00 56.81 166 ASN A C 1
ATOM 1362 O O . ASN A 1 166 ? -16.461 -14.560 -3.784 1.00 56.81 166 ASN A O 1
#

Secondary structure (DSSP, 8-state):
---EE--B-----TTTHHHHHHHHHHIIIIITTTT---EEEEEETT-TT-EEE-SSTTPPPEEES--SSGGGEEEEEEEEEETTEEEEEEEETTT--EEEESSSSTTPBEEEESS---EE-----STTSEEEE--SSS---TT-B-EEEE---SGGG-EEEEE---

Organism: Rhizophagus irregularis (strain DAOM 181602 / DAOM 197198 / MUCL 43194) (NCBI:txid747089)

Sequence (166 aa):
MRQVCLRYCISRSRIRRILQDRVFLFVYNTILKMNVGIYFNIVPKGNDKLSLYFENKNSTLKLHSNKDSDNAQWEVKWLGAENGKDRVVLINKGLGMAMKAEELQEASSIVPSDYGWRVSRHTPEKKKELNLNAWAGGELHDGQDVRLYPYTETYNDLWAFQLVEN